Protein AF-A0A4R0FRE0-F1 (afdb_monomer)

pLDDT: mean 89.04, std 6.25, range [54.03, 97.19]

Mean predicted aligned error: 8.06 Å

Foldseek 3Di:
DLQVVQVVDKDKDKDLDPPDDQQDWAQDDDDDDPQQNQTWGWHDWDWDDDPPDGIIIITMTGRDDPVGDHDDDDDPDDDDDDDFDWAWWDLDDPDPDFDADPQRWGDTATPPDPDDDHTRVNDDTHDDDDPDDDPVD

Nearest PDB structures (foldseek):
  2p5z-assembly1_X  TM=8.375E-01  e=3.274E-06  Escherichia coli O6
  8xau-assembly1_F  TM=4.795E-01  e=3.944E-01  Escherichia coli
  8qhs-assembly1_A  TM=5.784E-01  e=7.560E+00  Listeria monocytogenes 10403S

Radius of gyration: 27.77 Å; Cα contacts (8 Å, |Δi|>4): 202; chains: 1; bounding box: 73×32×70 Å

InterPro domains:
  IPR037026 Vgr protein, OB-fold domain superfamily [G3DSA:2.40.50.230] (83-137)

Structure (mmCIF, N/CA/C/O backbone):
data_AF-A0A4R0FRE0-F1
#
_entry.id   AF-A0A4R0FRE0-F1
#
loop_
_atom_site.group_PDB
_atom_site.id
_atom_site.type_symbol
_atom_site.label_atom_id
_atom_site.label_alt_id
_atom_site.label_comp_id
_atom_site.label_asym_id
_atom_site.label_entity_id
_atom_site.label_seq_id
_atom_site.pdbx_PDB_ins_code
_atom_site.Cartn_x
_atom_site.Cartn_y
_atom_site.Cartn_z
_atom_site.occupancy
_atom_site.B_iso_or_equiv
_atom_site.auth_seq_id
_atom_site.auth_comp_id
_atom_site.auth_asym_id
_atom_site.auth_atom_id
_atom_site.pdbx_PDB_model_num
ATOM 1 N N . HIS A 1 1 ? 5.334 -12.532 8.636 1.00 72.12 1 HIS A N 1
ATOM 2 C CA . HIS A 1 1 ? 5.317 -13.168 9.968 1.00 72.12 1 HIS A CA 1
ATOM 3 C C . HIS A 1 1 ? 4.423 -12.386 10.930 1.00 72.12 1 HIS A C 1
ATOM 5 O O . HIS A 1 1 ? 3.366 -12.898 11.257 1.00 72.12 1 HIS A O 1
ATOM 11 N N . GLU A 1 2 ? 4.744 -11.128 11.270 1.00 79.69 2 GLU A N 1
ATOM 12 C CA . GLU A 1 2 ? 3.927 -10.302 12.189 1.00 79.69 2 GLU A CA 1
ATOM 13 C C . GLU A 1 2 ? 2.453 -10.144 11.775 1.00 79.69 2 GLU A C 1
ATOM 15 O O . GLU A 1 2 ? 1.576 -10.232 12.621 1.00 79.69 2 GLU A O 1
ATOM 20 N N . ARG A 1 3 ? 2.145 -10.003 10.477 1.00 82.81 3 ARG A N 1
ATOM 21 C CA . ARG A 1 3 ? 0.748 -9.935 10.005 1.00 82.81 3 ARG A CA 1
ATOM 22 C C . ARG A 1 3 ? -0.095 -11.152 10.395 1.00 82.81 3 ARG A C 1
ATOM 24 O O . ARG A 1 3 ? -1.272 -10.993 10.703 1.00 82.81 3 ARG A O 1
ATOM 31 N N . GLU A 1 4 ? 0.472 -12.357 10.377 1.00 82.94 4 GLU A N 1
ATOM 32 C CA . GLU A 1 4 ? -0.289 -13.553 10.760 1.00 82.94 4 GLU A CA 1
ATOM 33 C C . GLU A 1 4 ? -0.622 -13.545 12.259 1.00 82.94 4 GLU A C 1
ATOM 35 O O . GLU A 1 4 ? -1.645 -14.098 12.659 1.00 82.94 4 GLU A O 1
ATOM 40 N N . LEU A 1 5 ? 0.166 -12.832 13.076 1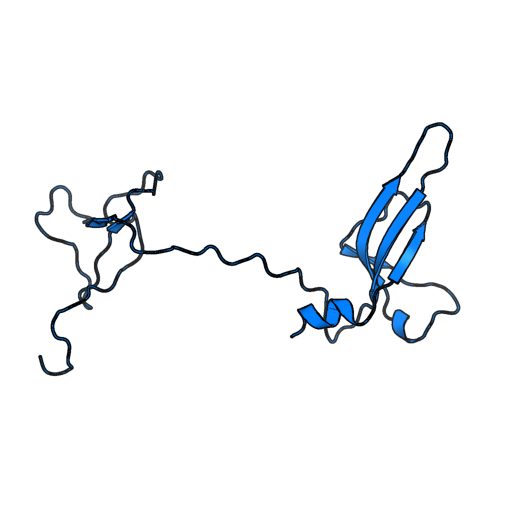.00 82.50 5 LEU A N 1
ATOM 41 C CA . LEU A 1 5 ? -0.105 -12.653 14.503 1.00 82.50 5 LEU A CA 1
ATOM 42 C C . LEU A 1 5 ? -1.330 -11.771 14.766 1.00 82.50 5 LEU A C 1
ATOM 44 O O . LEU A 1 5 ? -1.954 -11.937 15.811 1.00 82.50 5 LEU A O 1
ATOM 48 N N . ASN A 1 6 ? -1.765 -10.927 13.821 1.00 82.62 6 ASN A N 1
ATOM 49 C CA . ASN A 1 6 ? -3.031 -10.195 13.964 1.00 82.62 6 ASN A CA 1
ATOM 50 C C . ASN A 1 6 ? -4.237 -11.131 14.144 1.00 82.62 6 ASN A C 1
ATOM 52 O O . ASN A 1 6 ? -5.246 -10.728 14.712 1.00 82.62 6 ASN A O 1
ATOM 56 N N . LYS A 1 7 ? -4.162 -12.364 13.623 1.00 78.94 7 LYS A N 1
ATOM 57 C CA . LYS A 1 7 ? -5.244 -13.356 13.723 1.00 78.94 7 LYS A CA 1
ATOM 58 C C . LYS A 1 7 ? -5.188 -14.168 15.019 1.00 78.94 7 LYS A C 1
ATOM 60 O O . LYS A 1 7 ? -6.088 -14.964 15.258 1.00 78.94 7 LYS A O 1
ATOM 65 N N . SER A 1 8 ? -4.138 -14.005 15.828 1.00 80.19 8 SER A N 1
ATOM 66 C CA . SER A 1 8 ? -3.919 -14.819 17.031 1.00 80.19 8 SER A CA 1
ATOM 67 C C . SER A 1 8 ? -4.957 -14.555 18.122 1.00 80.19 8 SER A C 1
ATOM 69 O O . SER A 1 8 ? -5.405 -15.488 18.783 1.00 80.19 8 SER A O 1
ATOM 71 N N . ALA A 1 9 ? -5.374 -13.299 18.279 1.00 83.19 9 ALA A N 1
ATOM 72 C CA . ALA A 1 9 ? -6.390 -12.890 19.231 1.00 83.19 9 ALA A CA 1
ATOM 73 C C . ALA A 1 9 ? -7.198 -11.727 18.656 1.00 83.19 9 ALA A C 1
ATOM 75 O O . ALA A 1 9 ? -6.646 -10.708 18.241 1.00 83.19 9 ALA A O 1
ATOM 76 N N . CYS A 1 10 ? -8.518 -11.882 18.654 1.00 86.62 10 CYS A N 1
ATOM 77 C CA . CYS A 1 10 ? -9.451 -10.872 18.186 1.00 86.62 10 CYS A CA 1
ATOM 78 C C . CYS A 1 10 ? -10.514 -10.637 19.255 1.00 86.62 10 CYS A C 1
ATOM 80 O O . CYS A 1 10 ? -10.998 -11.580 19.881 1.00 86.62 10 CYS A O 1
ATOM 82 N N . ILE A 1 11 ? -10.851 -9.372 19.474 1.00 89.50 11 ILE A N 1
ATOM 83 C CA . ILE A 1 11 ? -11.789 -8.943 20.504 1.00 89.50 11 ILE A CA 1
ATOM 84 C C . ILE A 1 11 ? -12.922 -8.217 19.807 1.00 89.50 11 ILE A C 1
ATOM 86 O O . ILE A 1 11 ? -12.683 -7.336 18.981 1.00 89.50 11 ILE A O 1
ATOM 90 N N . HIS A 1 12 ? -14.148 -8.577 20.167 1.00 93.19 12 HIS A N 1
ATOM 91 C CA . HIS A 1 12 ? -15.357 -7.926 19.691 1.00 93.19 12 HIS A CA 1
ATOM 92 C C . HIS A 1 12 ? -16.133 -7.377 20.885 1.00 93.19 12 HIS A C 1
ATOM 94 O O . HIS A 1 12 ? -16.423 -8.105 21.833 1.00 93.19 12 HIS A O 1
ATOM 100 N N . LEU A 1 13 ? -16.422 -6.078 20.860 1.00 91.25 13 LEU A N 1
ATOM 101 C CA . LEU A 1 13 ? -17.075 -5.346 21.942 1.00 91.25 13 LEU A CA 1
ATOM 102 C C . LEU A 1 13 ? -18.261 -4.556 21.390 1.00 91.25 13 LEU A C 1
ATOM 104 O O . LEU A 1 13 ? -18.238 -4.070 20.256 1.00 91.25 13 LEU A O 1
ATOM 108 N N . PHE A 1 14 ? -19.272 -4.361 22.232 1.00 94.25 14 PHE A N 1
ATOM 109 C CA . PHE A 1 14 ? -20.374 -3.445 21.962 1.00 94.25 14 PHE A CA 1
ATOM 110 C C . PHE A 1 14 ? -20.279 -2.228 22.876 1.00 94.25 14 PHE A C 1
ATOM 112 O O . PHE A 1 14 ? -20.006 -2.352 24.067 1.00 94.25 14 PHE A O 1
ATOM 119 N N . SER A 1 15 ? -20.527 -1.050 22.317 1.00 93.31 15 SER A N 1
ATOM 120 C CA . SER A 1 15 ? -20.502 0.224 23.029 1.00 93.31 15 SER A CA 1
ATOM 121 C C . SER A 1 15 ? -21.604 1.153 22.516 1.00 93.31 15 SER A C 1
ATOM 123 O O . SER A 1 15 ? -22.274 0.879 21.520 1.00 93.31 15 SER A O 1
ATOM 125 N N . ASN A 1 16 ? -21.809 2.260 23.216 1.00 94.19 16 ASN A N 1
ATOM 126 C CA . ASN A 1 16 ? -22.628 3.400 22.807 1.00 94.19 16 ASN A CA 1
ATOM 127 C C . ASN A 1 16 ? -21.799 4.697 22.713 1.00 94.19 16 ASN A C 1
ATOM 129 O O . ASN A 1 16 ? -22.365 5.771 22.519 1.00 94.19 16 ASN A O 1
ATOM 133 N N . ALA A 1 17 ? -20.473 4.613 22.865 1.00 93.88 17 ALA A N 1
ATOM 134 C CA . ALA A 1 17 ? -19.572 5.756 22.818 1.00 93.88 17 ALA A CA 1
ATOM 135 C C . ALA A 1 17 ? -19.328 6.221 21.373 1.00 93.88 17 ALA A C 1
ATOM 137 O O . ALA A 1 17 ? -18.816 5.474 20.542 1.00 93.88 17 ALA A O 1
ATOM 138 N N . SER A 1 18 ? -19.662 7.478 21.079 1.00 94.44 18 SER A N 1
ATOM 139 C CA . SER A 1 18 ? -19.555 8.068 19.736 1.00 94.44 18 SER A CA 1
ATOM 140 C C . SER A 1 18 ? -18.135 8.466 19.321 1.00 94.44 18 SER A C 1
ATOM 142 O O . SER A 1 18 ? -17.889 8.673 18.139 1.00 94.44 18 SER A O 1
ATOM 144 N N . HIS A 1 19 ? -17.208 8.589 20.272 1.00 94.75 19 HIS A N 1
ATOM 145 C CA . HIS A 1 19 ? -15.845 9.083 20.041 1.00 94.75 19 HIS A CA 1
ATOM 146 C C . HIS A 1 19 ? -14.828 7.974 19.722 1.00 94.75 19 HIS A C 1
ATOM 148 O O . HIS A 1 19 ? -13.636 8.255 19.587 1.00 94.75 19 HIS A O 1
ATOM 154 N N . LEU A 1 20 ? -15.283 6.720 19.641 1.00 95.25 20 LEU A N 1
ATOM 155 C CA . LEU A 1 20 ? -14.417 5.586 19.342 1.00 95.25 20 LEU A CA 1
ATOM 156 C C . LEU A 1 20 ? -13.960 5.624 17.883 1.00 95.25 20 LEU A C 1
ATOM 158 O O . LEU A 1 20 ? -14.763 5.812 16.975 1.00 95.25 20 LEU A O 1
ATOM 162 N N . ALA A 1 21 ? -12.678 5.403 17.638 1.00 95.94 21 ALA A N 1
ATOM 163 C CA . ALA A 1 21 ? -12.110 5.423 16.299 1.00 95.94 21 ALA A CA 1
ATOM 164 C C . ALA A 1 21 ? -11.089 4.292 16.121 1.00 95.94 21 ALA A C 1
ATOM 166 O O . ALA A 1 21 ? -10.369 3.959 17.068 1.00 95.94 21 ALA A O 1
ATOM 167 N N . PRO A 1 22 ? -10.984 3.704 14.915 1.00 94.62 22 PRO A N 1
ATOM 168 C CA . PRO A 1 22 ? -9.871 2.821 14.589 1.00 94.62 22 PRO A CA 1
ATOM 169 C C . PRO A 1 22 ? -8.526 3.515 14.851 1.00 94.62 22 PRO A C 1
ATOM 171 O O . PRO A 1 22 ? -8.376 4.708 14.589 1.00 94.62 22 PRO A O 1
ATOM 174 N N . GLY A 1 23 ? -7.554 2.771 15.371 1.00 92.38 23 GLY A N 1
ATOM 175 C CA . GLY A 1 23 ? -6.238 3.273 15.773 1.00 92.38 23 GLY A CA 1
ATOM 176 C C . GLY A 1 23 ? -6.149 3.755 17.223 1.00 92.38 23 GLY A C 1
ATOM 177 O O . GLY A 1 23 ? -5.042 3.974 17.706 1.00 92.38 23 GLY A O 1
ATOM 178 N N . GLN A 1 24 ? -7.268 3.889 17.941 1.00 94.06 24 GLN A N 1
ATOM 179 C CA . GLN A 1 24 ? -7.240 4.175 19.378 1.00 94.06 24 GLN A CA 1
ATOM 180 C C . GLN A 1 24 ? -6.824 2.945 20.194 1.00 94.06 24 GLN A C 1
ATOM 182 O O . GLN A 1 24 ? -7.108 1.805 19.818 1.00 94.06 24 GLN A O 1
ATOM 187 N N . LEU A 1 25 ? -6.194 3.203 21.341 1.00 92.81 25 LEU A N 1
ATOM 188 C CA . LEU A 1 25 ? -5.928 2.215 22.380 1.00 92.81 25 LEU A CA 1
ATOM 189 C C . LEU A 1 25 ? -7.015 2.323 23.453 1.00 92.81 25 LEU A C 1
ATOM 191 O O . LEU A 1 25 ? -7.213 3.389 24.033 1.00 92.81 25 LEU A O 1
ATOM 195 N N . LEU A 1 26 ? -7.719 1.225 23.710 1.00 91.12 26 LEU A N 1
ATOM 196 C CA . LEU A 1 26 ? -8.615 1.108 24.851 1.00 91.12 26 LEU A CA 1
ATOM 197 C C . LEU A 1 26 ? -7.866 0.523 26.039 1.00 91.12 26 LEU A C 1
ATOM 199 O O . LEU A 1 26 ? -7.364 -0.600 25.974 1.00 91.12 26 LEU A O 1
ATOM 203 N N . GLU A 1 27 ? -7.860 1.271 27.133 1.00 90.25 27 GLU A N 1
ATOM 204 C CA . GLU A 1 27 ? -7.353 0.827 28.425 1.00 90.25 27 GLU A CA 1
ATOM 205 C C . GLU A 1 27 ? -8.499 0.181 29.212 1.00 90.25 27 GLU A C 1
ATOM 207 O O . GLU A 1 27 ? -9.474 0.859 29.559 1.00 90.25 27 GLU A O 1
ATOM 212 N N . PRO A 1 28 ? -8.450 -1.133 29.468 1.00 85.00 28 PRO A N 1
ATOM 213 C CA . PRO A 1 28 ? -9.531 -1.800 30.163 1.00 85.00 28 PRO A CA 1
ATOM 214 C C . PRO A 1 28 ? -9.463 -1.476 31.660 1.00 85.00 28 PRO A C 1
ATOM 216 O O . PRO A 1 28 ? -8.402 -1.498 32.278 1.00 85.00 28 PRO A O 1
ATOM 219 N N . GLN A 1 29 ? -10.619 -1.168 32.242 1.00 84.94 29 GLN A N 1
ATOM 220 C CA . GLN A 1 29 ? -10.768 -0.829 33.657 1.00 84.94 29 GLN A CA 1
ATOM 221 C C . GLN A 1 29 ? -11.409 -2.003 34.412 1.00 84.94 29 GLN A C 1
ATOM 223 O O . GLN A 1 29 ? -12.317 -2.649 33.888 1.00 84.94 29 GLN A O 1
ATOM 228 N N . GLY A 1 30 ? -10.984 -2.248 35.656 1.00 82.44 30 GLY A N 1
ATOM 229 C CA . GLY A 1 30 ? -11.555 -3.281 36.532 1.00 82.44 30 GLY A CA 1
ATOM 230 C C . GLY A 1 30 ? -10.825 -4.627 36.486 1.00 82.44 30 GLY A C 1
ATOM 231 O O . GLY A 1 30 ? -9.610 -4.673 36.304 1.00 82.44 30 GLY A O 1
ATOM 232 N N . ASP A 1 31 ? -11.562 -5.722 36.700 1.00 79.56 31 ASP A N 1
ATOM 233 C CA . ASP A 1 31 ? -11.011 -7.080 36.631 1.00 79.56 31 ASP A CA 1
ATOM 234 C C . ASP A 1 31 ? -11.006 -7.564 35.177 1.00 79.56 31 ASP A C 1
ATOM 236 O O . ASP A 1 31 ? -12.048 -7.846 34.580 1.00 79.56 31 ASP A O 1
ATOM 240 N N . VAL A 1 32 ? -9.817 -7.577 34.578 1.00 79.88 32 VAL A N 1
ATOM 241 C CA . VAL A 1 32 ? -9.610 -7.822 33.151 1.00 79.88 32 VAL A CA 1
ATOM 242 C C . VAL A 1 32 ? -8.768 -9.079 32.981 1.00 79.88 32 VAL A C 1
ATOM 244 O O . VAL A 1 32 ? -7.795 -9.310 33.703 1.00 79.88 32 VAL A O 1
ATOM 247 N N . ILE A 1 33 ? -9.099 -9.877 31.965 1.00 82.69 33 ILE A N 1
ATOM 248 C CA . ILE A 1 33 ? -8.294 -11.028 31.551 1.00 82.69 33 ILE A CA 1
ATOM 249 C C . ILE A 1 33 ? -6.840 -10.581 31.353 1.00 82.69 33 ILE A C 1
ATOM 251 O O . ILE A 1 33 ? -6.568 -9.570 30.708 1.00 82.69 33 ILE A O 1
ATOM 255 N N . THR A 1 34 ? -5.891 -11.364 31.876 1.00 81.12 34 THR A N 1
ATOM 256 C CA . THR A 1 34 ? -4.465 -10.988 31.913 1.00 81.12 34 THR A CA 1
ATOM 257 C C 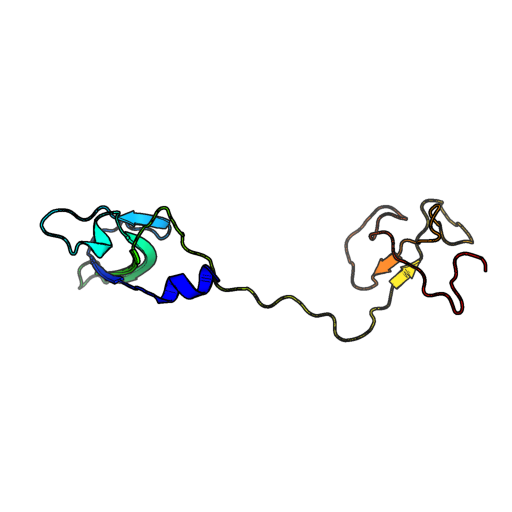. THR A 1 34 ? -3.902 -10.643 30.530 1.00 81.12 34 THR A C 1
ATOM 259 O O . THR A 1 34 ? -3.079 -9.742 30.420 1.00 81.12 34 THR A O 1
ATOM 262 N N . ALA A 1 35 ? -4.403 -11.293 29.475 1.00 78.81 35 ALA A N 1
ATOM 263 C CA . ALA A 1 35 ? -4.009 -11.047 28.088 1.00 78.81 35 ALA A CA 1
ATOM 264 C C . ALA A 1 35 ? -4.360 -9.644 27.553 1.00 78.81 35 ALA A C 1
ATOM 266 O O . ALA A 1 35 ? -3.817 -9.249 26.531 1.00 78.81 35 ALA A O 1
ATOM 267 N N . LEU A 1 36 ? -5.263 -8.903 28.205 1.00 83.69 36 LEU A N 1
ATOM 268 C CA . LEU A 1 36 ? -5.713 -7.575 27.764 1.00 83.69 36 LEU A CA 1
ATOM 269 C C . LEU A 1 36 ? -5.192 -6.444 28.652 1.00 83.69 36 LEU A C 1
ATOM 271 O O . LEU A 1 36 ? -5.548 -5.294 28.426 1.00 83.69 36 LEU A O 1
ATOM 275 N N . LYS A 1 37 ? -4.366 -6.746 29.661 1.00 83.62 37 LYS A N 1
ATOM 276 C CA . LYS A 1 37 ? -3.885 -5.752 30.637 1.00 83.62 37 LYS A CA 1
ATOM 277 C C . LYS A 1 37 ? -3.142 -4.583 29.999 1.00 83.62 37 LYS A C 1
ATOM 279 O O . LYS A 1 37 ? -3.238 -3.471 30.495 1.00 83.62 37 LYS A O 1
ATOM 284 N N . GLU A 1 38 ? -2.425 -4.844 28.912 1.00 86.50 38 GLU A N 1
ATOM 285 C CA . GLU A 1 38 ? -1.682 -3.824 28.165 1.00 86.50 38 GLU A CA 1
ATOM 286 C C . GLU A 1 38 ? -2.592 -2.961 27.268 1.00 86.50 38 GLU A C 1
ATOM 288 O O . GLU A 1 38 ? -2.154 -1.950 26.731 1.00 86.50 38 GLU A O 1
ATOM 293 N N . GLY A 1 39 ? -3.869 -3.323 27.125 1.00 89.94 39 GLY A N 1
ATOM 294 C CA . GLY A 1 39 ? -4.855 -2.588 26.344 1.00 89.94 39 GLY A CA 1
ATOM 295 C C . GLY A 1 39 ? -5.307 -3.313 25.081 1.00 89.94 39 GLY A C 1
ATOM 296 O O . GLY A 1 39 ? -4.880 -4.427 24.766 1.00 89.94 39 GLY A O 1
ATOM 297 N N . VAL A 1 40 ? -6.218 -2.674 24.349 1.00 91.75 40 VAL A N 1
ATOM 298 C CA . VAL A 1 40 ? -6.789 -3.185 23.098 1.00 91.75 40 VAL A CA 1
ATOM 299 C C . VAL A 1 40 ? -6.690 -2.121 22.016 1.00 91.75 40 VAL A C 1
ATOM 301 O O . VAL A 1 40 ? -7.289 -1.056 22.137 1.00 91.75 40 VAL A O 1
ATOM 304 N N . VAL A 1 41 ? -5.976 -2.416 20.932 1.00 92.69 41 VAL A N 1
ATOM 305 C CA . VAL A 1 41 ? -5.938 -1.538 19.756 1.00 92.69 41 VAL A CA 1
ATOM 306 C C . VAL A 1 41 ? -7.181 -1.775 18.913 1.00 92.69 41 VAL A C 1
ATOM 308 O O . VAL A 1 41 ? -7.470 -2.911 18.526 1.00 92.69 41 VAL A O 1
ATOM 311 N N . LEU A 1 42 ? -7.901 -0.702 18.594 1.00 93.88 42 LEU A N 1
ATOM 312 C CA . LEU A 1 42 ? -9.098 -0.758 17.762 1.00 93.88 42 LEU A CA 1
ATOM 313 C C . LEU A 1 42 ? -8.729 -0.841 16.282 1.00 93.88 42 LEU A C 1
ATOM 315 O O . LEU A 1 42 ? -8.074 0.049 15.748 1.00 93.88 42 LEU A O 1
ATOM 319 N N . THR A 1 43 ? -9.181 -1.888 15.598 1.00 93.12 43 THR A N 1
ATOM 320 C CA . THR A 1 43 ? -8.898 -2.111 14.170 1.00 93.12 43 THR A CA 1
ATOM 321 C C . THR A 1 43 ? -10.096 -1.787 13.283 1.00 93.12 43 THR A C 1
ATOM 323 O O . THR A 1 43 ? -9.916 -1.340 12.152 1.00 93.12 43 THR A O 1
ATOM 326 N N . LEU A 1 44 ? -11.320 -1.954 13.791 1.00 94.88 44 LEU A N 1
ATOM 327 C CA . LEU A 1 44 ? -12.553 -1.607 13.086 1.00 94.88 44 LEU A CA 1
ATOM 328 C C . LEU A 1 44 ? -13.609 -1.123 14.082 1.00 94.88 44 LEU A C 1
ATOM 330 O O . LEU A 1 44 ? -13.877 -1.773 15.088 1.00 94.88 44 LEU A O 1
ATOM 334 N N . VAL A 1 45 ? -14.260 -0.007 13.767 1.00 96.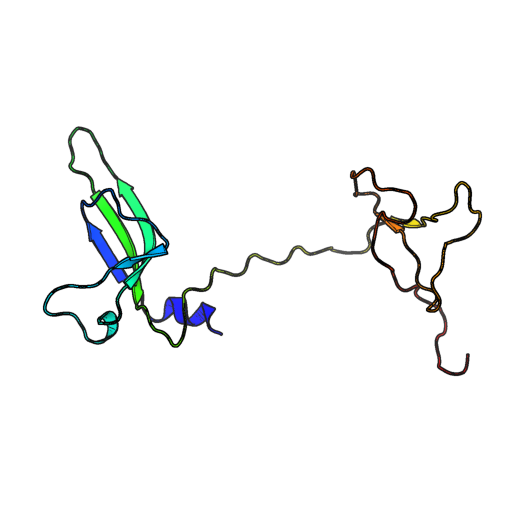81 45 VAL A N 1
ATOM 335 C CA . VAL A 1 45 ? -15.386 0.529 14.538 1.00 96.81 45 VAL A CA 1
ATOM 336 C C . VAL A 1 45 ? -16.551 0.749 13.582 1.00 96.81 45 VAL A C 1
ATOM 338 O O . VAL A 1 45 ? -16.409 1.419 12.565 1.00 96.81 45 VAL A O 1
ATOM 341 N N . THR A 1 46 ? -17.700 0.153 13.886 1.00 97.19 46 THR A N 1
ATOM 342 C CA . THR A 1 46 ? -18.930 0.275 13.097 1.00 97.19 46 THR A CA 1
ATOM 343 C C . THR A 1 46 ? -20.006 0.947 13.932 1.00 97.19 46 THR A C 1
ATOM 345 O O . THR A 1 46 ? -20.320 0.484 15.028 1.00 97.19 46 THR A O 1
ATOM 348 N N . PHE A 1 47 ? -20.603 2.006 13.394 1.00 96.69 47 PHE A N 1
ATOM 349 C CA . PHE A 1 47 ? -21.678 2.754 14.036 1.00 96.69 47 PHE A CA 1
ATOM 350 C C . PHE A 1 47 ? -23.015 2.434 13.378 1.00 96.69 47 PHE A C 1
ATOM 352 O O . PHE A 1 47 ? -23.138 2.447 12.154 1.00 96.69 47 PHE A O 1
ATOM 359 N N . ARG A 1 48 ? -24.036 2.187 14.193 1.00 96.00 48 ARG A N 1
ATOM 360 C CA . ARG A 1 48 ? -25.420 2.023 13.760 1.00 96.00 48 ARG A CA 1
ATOM 361 C C . ARG A 1 48 ? -26.322 2.842 14.671 1.00 96.00 48 ARG A C 1
ATOM 363 O O . ARG A 1 48 ? -26.343 2.630 15.878 1.00 96.00 48 ARG A O 1
ATOM 370 N N . GLY A 1 49 ? -27.080 3.763 14.093 1.00 93.88 49 GLY A N 1
ATOM 371 C CA . GLY A 1 49 ? -28.052 4.576 14.818 1.00 93.88 49 GLY A CA 1
ATOM 372 C C . GLY A 1 49 ? -29.298 4.802 13.975 1.00 93.88 49 GLY A C 1
ATOM 373 O O . GLY A 1 49 ? -29.211 4.886 12.750 1.00 93.88 49 GLY A O 1
ATOM 374 N N . ALA A 1 50 ? -30.447 4.887 14.635 1.00 94.38 50 ALA A N 1
ATOM 375 C CA . ALA A 1 50 ? -31.736 5.220 14.043 1.00 94.38 50 ALA A CA 1
ATOM 376 C C . ALA A 1 50 ? -32.491 6.172 14.989 1.00 94.38 50 ALA A C 1
ATOM 378 O O . ALA A 1 50 ? -32.090 6.340 16.136 1.00 94.38 50 ALA A O 1
ATOM 379 N N . ARG A 1 51 ? -33.558 6.842 14.530 1.00 94.69 51 ARG A N 1
ATOM 380 C CA . ARG A 1 51 ? -34.308 7.785 15.397 1.00 94.69 51 ARG A CA 1
ATOM 381 C C . ARG A 1 51 ? -35.074 7.078 16.518 1.00 94.69 51 ARG A C 1
ATOM 383 O O . ARG A 1 51 ? -35.370 7.693 17.534 1.00 94.69 51 ARG A O 1
ATOM 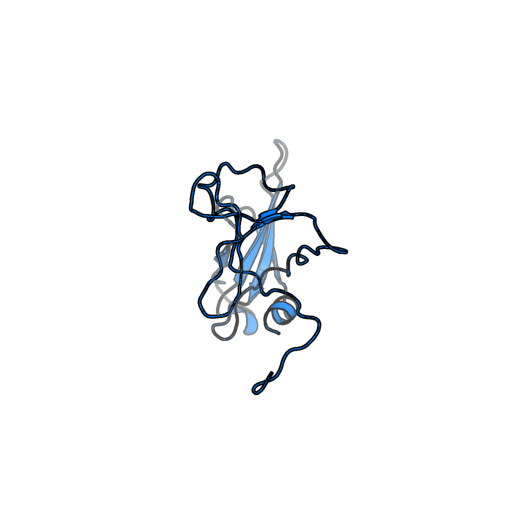390 N N . ASP A 1 52 ? -35.400 5.813 16.306 1.00 96.06 52 ASP A N 1
ATOM 391 C CA . ASP A 1 52 ? -36.111 4.919 17.217 1.00 96.06 52 ASP A CA 1
ATOM 392 C C . ASP A 1 52 ? -35.165 4.027 18.039 1.00 96.06 52 ASP A C 1
ATOM 394 O O . ASP A 1 52 ? -35.626 3.235 18.859 1.00 96.06 52 ASP A O 1
ATOM 398 N N . SER A 1 53 ? -33.843 4.151 17.861 1.00 92.19 53 SER A N 1
ATOM 399 C CA . SER A 1 53 ? -32.851 3.348 18.576 1.00 92.19 53 SER A CA 1
ATOM 400 C C . SER A 1 53 ? -31.739 4.204 19.173 1.00 92.19 53 SER A C 1
ATOM 402 O O . SER A 1 53 ? -31.353 5.244 18.646 1.00 92.19 53 SER A O 1
ATOM 404 N N . ARG A 1 54 ? -31.129 3.722 20.258 1.00 93.25 54 ARG A N 1
ATOM 405 C CA . ARG A 1 54 ? -29.864 4.298 20.735 1.00 93.25 54 ARG A CA 1
ATOM 406 C C . ARG A 1 54 ? -28.737 4.047 19.728 1.00 93.25 54 ARG A C 1
ATOM 408 O O . ARG A 1 54 ? -28.857 3.192 18.848 1.00 93.25 54 ARG A O 1
ATOM 415 N N . LEU A 1 55 ? -27.628 4.765 19.886 1.00 95.56 55 LEU A N 1
ATOM 416 C CA . LEU A 1 55 ? -26.409 4.480 19.138 1.00 95.56 55 LEU A CA 1
ATOM 417 C C . LEU A 1 55 ? -25.863 3.105 19.546 1.00 95.56 55 LEU A C 1
ATOM 419 O O . LEU A 1 55 ? -25.596 2.855 20.722 1.00 95.56 55 LEU A O 1
ATOM 423 N N . HIS A 1 56 ? -25.686 2.235 18.561 1.00 96.31 56 HIS A N 1
ATOM 424 C CA . HIS A 1 56 ? -25.011 0.954 18.681 1.00 96.31 56 HIS A CA 1
ATOM 425 C C . HIS A 1 56 ? -23.650 1.051 18.000 1.00 96.31 56 HIS A C 1
ATOM 427 O O . HIS A 1 56 ? -23.560 1.335 16.807 1.00 96.31 56 HIS A O 1
ATOM 433 N N . VAL A 1 57 ? -22.591 0.796 18.754 1.00 96.75 57 VAL A N 1
ATOM 434 C CA . VAL A 1 57 ? -21.216 0.785 18.262 1.00 96.75 57 VAL A CA 1
ATOM 435 C C . VAL A 1 57 ? -20.674 -0.626 18.413 1.00 96.75 57 VAL A C 1
ATOM 437 O O . VAL A 1 57 ? -20.700 -1.193 19.501 1.00 96.75 57 VAL A O 1
ATOM 440 N N . SER A 1 58 ? -20.217 -1.207 17.311 1.00 96.75 58 SER A N 1
ATOM 441 C CA . SER A 1 58 ? -19.542 -2.501 17.273 1.00 96.75 58 SER A CA 1
ATOM 442 C C . SER A 1 58 ? -18.062 -2.255 17.044 1.00 96.75 58 SER A C 1
ATOM 444 O O . SER A 1 58 ? -17.683 -1.648 16.043 1.00 96.75 58 SER A O 1
ATOM 446 N N . VAL A 1 59 ? -17.232 -2.738 17.954 1.00 95.75 59 VAL A N 1
ATOM 447 C CA . VAL A 1 59 ? -15.797 -2.474 17.976 1.00 95.75 59 VAL A CA 1
ATOM 448 C C . VAL A 1 59 ? -15.052 -3.788 17.860 1.00 95.75 59 VAL A C 1
ATOM 450 O O . VAL A 1 59 ? -15.299 -4.712 18.629 1.00 95.75 59 VAL A O 1
ATOM 453 N N . TRP A 1 60 ? -14.123 -3.851 16.920 1.00 94.81 60 TRP A N 1
ATOM 454 C CA . TRP A 1 60 ? -13.171 -4.936 16.779 1.00 94.81 60 TRP A CA 1
ATOM 455 C C . TRP A 1 60 ? -11.775 -4.432 17.102 1.00 94.81 60 TRP A C 1
ATOM 457 O O . TRP A 1 60 ? -11.405 -3.307 16.750 1.00 94.81 60 TRP A O 1
ATOM 467 N N . GLY A 1 61 ? -10.995 -5.281 17.752 1.00 92.31 61 GLY A N 1
ATOM 468 C CA . GLY A 1 61 ? -9.626 -4.963 18.106 1.00 92.31 61 GLY A CA 1
ATOM 469 C C . GLY A 1 61 ? -8.770 -6.194 18.333 1.00 92.31 61 GLY A C 1
ATOM 470 O O . GLY A 1 61 ? -9.229 -7.336 18.233 1.00 92.31 61 GLY A O 1
ATOM 471 N N . MET A 1 62 ? -7.511 -5.931 18.646 1.00 91.44 62 MET A N 1
ATOM 472 C CA . MET A 1 62 ? -6.525 -6.928 19.049 1.00 91.44 62 MET A CA 1
ATOM 473 C C . MET A 1 62 ? -5.842 -6.474 20.344 1.00 91.44 62 MET A C 1
ATOM 475 O O . MET A 1 62 ? -5.751 -5.264 20.576 1.00 91.44 62 MET A O 1
ATOM 479 N N . PRO A 1 63 ? -5.365 -7.405 21.186 1.00 90.38 63 PRO A N 1
ATOM 480 C CA . PRO A 1 63 ? -4.551 -7.050 22.341 1.00 90.38 63 PRO A CA 1
ATOM 481 C C . PRO A 1 63 ? -3.349 -6.203 21.916 1.00 90.38 63 PRO A C 1
ATOM 483 O O . PRO A 1 63 ? -2.695 -6.496 20.912 1.00 90.38 63 PRO A O 1
ATOM 486 N N . TYR A 1 64 ? -3.078 -5.145 22.670 1.00 88.38 64 TYR A N 1
ATOM 487 C CA . TYR A 1 64 ? -1.850 -4.379 22.527 1.00 88.38 64 TYR A CA 1
ATOM 488 C C . TYR A 1 64 ? -0.689 -5.153 23.159 1.00 88.38 64 TYR A C 1
ATOM 490 O O . TYR A 1 64 ? -0.854 -5.796 24.195 1.00 88.38 64 TYR A O 1
ATOM 498 N N . THR A 1 65 ? 0.478 -5.138 22.517 1.00 84.88 65 THR A N 1
ATOM 499 C CA . THR A 1 65 ? 1.712 -5.720 23.056 1.00 84.88 65 THR A CA 1
ATOM 500 C C . THR A 1 65 ? 2.911 -4.989 22.461 1.00 84.88 65 THR A C 1
ATOM 502 O O . THR A 1 65 ? 2.959 -4.772 21.254 1.00 84.88 65 THR A O 1
ATOM 505 N N . GLU A 1 66 ? 3.933 -4.669 23.255 1.00 83.62 66 GLU A N 1
ATOM 506 C CA . GLU A 1 66 ? 5.144 -3.994 22.735 1.00 83.62 66 GLU A CA 1
ATOM 507 C C . GLU A 1 66 ? 5.966 -4.856 21.759 1.00 83.62 66 GLU A C 1
ATOM 509 O O . GLU A 1 66 ? 6.769 -4.355 20.975 1.00 83.62 66 GLU A O 1
ATOM 514 N N . ARG A 1 67 ? 5.773 -6.177 21.800 1.00 83.12 67 ARG A N 1
ATOM 515 C CA . ARG A 1 67 ? 6.509 -7.146 20.974 1.00 83.12 67 ARG A CA 1
ATOM 516 C C . ARG A 1 67 ? 6.085 -7.133 19.509 1.00 83.12 67 ARG A C 1
ATOM 518 O O . ARG A 1 67 ? 6.894 -7.487 18.658 1.00 83.12 67 ARG A O 1
ATOM 525 N N . TYR A 1 68 ? 4.825 -6.815 19.220 1.00 79.19 68 TYR A N 1
ATOM 526 C CA . TYR A 1 68 ? 4.304 -6.749 17.857 1.00 79.19 68 TYR A CA 1
ATOM 527 C C . TYR A 1 68 ? 3.018 -5.920 17.815 1.00 79.19 68 TYR A C 1
ATOM 529 O O . TYR A 1 68 ? 2.175 -6.005 18.703 1.00 79.19 68 TYR A O 1
ATOM 537 N N . CYS A 1 69 ? 2.845 -5.159 16.737 1.00 79.06 69 CYS A N 1
ATOM 538 C CA . CYS A 1 69 ? 1.678 -4.304 16.526 1.00 79.06 69 CYS A CA 1
ATOM 539 C C . CYS A 1 69 ? 0.906 -4.726 15.274 1.00 79.06 69 CYS A C 1
ATOM 541 O O . CYS A 1 69 ? 1.397 -5.497 14.448 1.00 79.06 69 CYS A O 1
ATOM 543 N N . PHE A 1 70 ? -0.296 -4.168 15.116 1.00 87.75 70 PHE A N 1
ATOM 544 C CA . PHE A 1 70 ? -1.136 -4.387 13.943 1.00 87.75 70 PHE A CA 1
ATOM 545 C C . PHE A 1 70 ? -0.367 -4.158 12.632 1.00 87.75 70 PHE A C 1
ATOM 547 O O . PHE A 1 70 ? 0.216 -3.093 12.406 1.00 87.75 70 PHE A O 1
ATOM 554 N N . ARG A 1 71 ? -0.419 -5.145 11.732 1.00 90.81 71 ARG A N 1
ATOM 555 C CA . ARG A 1 71 ? 0.064 -5.017 10.346 1.00 90.81 71 ARG A CA 1
ATOM 556 C C . ARG A 1 71 ? -1.082 -5.156 9.344 1.00 90.81 71 ARG A C 1
ATOM 558 O O . ARG A 1 71 ? -1.766 -6.173 9.384 1.00 90.81 71 ARG A O 1
ATOM 565 N N . PRO A 1 72 ? -1.304 -4.208 8.424 1.00 89.06 72 PRO A N 1
ATOM 566 C CA . PRO A 1 72 ? -2.371 -4.342 7.440 1.00 89.06 72 PRO A CA 1
ATOM 567 C C . PRO A 1 72 ? -2.168 -5.571 6.542 1.00 89.06 72 PRO A C 1
ATOM 569 O O . PRO A 1 72 ? -1.071 -6.128 6.436 1.00 89.06 72 PRO A O 1
ATOM 572 N N . VAL A 1 73 ? -3.254 -6.003 5.902 1.00 89.50 73 VAL A N 1
ATOM 573 C CA . VAL A 1 73 ? -3.205 -7.071 4.897 1.00 89.50 73 VAL A CA 1
ATOM 574 C C . VAL A 1 73 ? -2.350 -6.614 3.715 1.00 89.50 73 VAL A C 1
ATOM 576 O O . VAL A 1 73 ? -2.418 -5.448 3.330 1.00 89.50 73 VAL A O 1
ATOM 579 N N . ASP A 1 74 ? -1.546 -7.525 3.152 1.00 89.88 74 ASP A N 1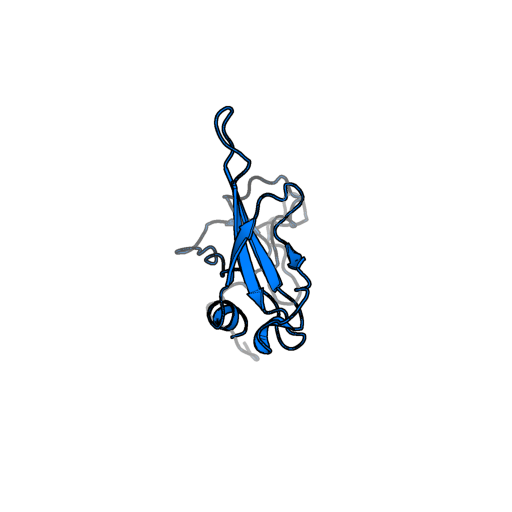
ATOM 580 C CA . ASP A 1 74 ? -0.775 -7.209 1.947 1.00 89.88 74 ASP A CA 1
ATOM 581 C C . ASP A 1 74 ? -1.726 -6.860 0.809 1.00 89.88 74 ASP A C 1
ATOM 583 O O . ASP A 1 74 ? -2.625 -7.629 0.466 1.00 89.88 74 ASP A O 1
ATOM 587 N N . ILE A 1 75 ? -1.489 -5.702 0.206 1.00 92.69 75 ILE A N 1
ATOM 588 C CA . ILE A 1 75 ? -2.111 -5.341 -1.059 1.00 92.69 75 ILE A CA 1
ATOM 589 C C . ILE A 1 75 ? -1.400 -6.167 -2.140 1.00 92.69 75 ILE A C 1
ATOM 591 O O . ILE A 1 75 ? -0.163 -6.201 -2.142 1.00 92.69 75 ILE A O 1
ATOM 595 N N . PRO A 1 76 ? -2.135 -6.849 -3.040 1.00 93.12 76 PRO A N 1
ATOM 596 C CA . PRO A 1 76 ? -1.514 -7.607 -4.115 1.00 93.12 76 PRO A CA 1
ATOM 597 C C . PRO A 1 76 ? -0.609 -6.682 -4.928 1.00 93.12 76 PRO A C 1
ATOM 599 O O . PRO A 1 76 ? -1.003 -5.579 -5.316 1.00 93.12 76 PRO A O 1
ATOM 602 N N . ARG A 1 77 ? 0.631 -7.121 -5.146 1.00 94.75 77 ARG A N 1
ATOM 603 C CA . ARG A 1 77 ? 1.605 -6.343 -5.907 1.00 94.75 77 ARG A CA 1
ATOM 604 C C . ARG A 1 77 ? 1.101 -6.209 -7.349 1.00 94.75 77 ARG A C 1
ATOM 606 O O . ARG A 1 77 ? 0.706 -7.224 -7.915 1.00 94.75 77 ARG A O 1
ATOM 613 N N . PRO A 1 78 ? 1.126 -5.010 -7.958 1.00 94.56 78 PRO A N 1
ATOM 614 C CA . PRO A 1 78 ? 0.790 -4.883 -9.368 1.00 94.56 78 PRO A CA 1
ATOM 615 C C . PRO A 1 78 ? 1.789 -5.682 -10.209 1.00 94.56 78 PRO A C 1
ATOM 617 O O . PRO A 1 78 ? 3.004 -5.585 -10.008 1.00 94.56 78 PRO A O 1
ATOM 620 N N . GLU A 1 79 ? 1.266 -6.464 -11.147 1.00 95.38 79 GLU A N 1
ATOM 621 C CA . GLU A 1 79 ? 2.049 -7.314 -12.038 1.00 95.38 79 GLU A CA 1
ATOM 622 C C . GLU A 1 79 ? 2.012 -6.759 -13.463 1.00 95.38 79 GLU A C 1
ATOM 624 O O . GLU A 1 79 ? 0.981 -6.286 -13.942 1.00 95.38 79 GLU A O 1
ATOM 629 N N . ILE A 1 80 ? 3.157 -6.819 -14.145 1.00 94.44 80 ILE A N 1
ATOM 630 C CA . ILE A 1 80 ? 3.259 -6.520 -15.573 1.00 94.44 80 ILE A CA 1
ATOM 631 C C . ILE A 1 80 ? 3.402 -7.858 -16.286 1.00 94.44 80 ILE A C 1
ATOM 633 O O . ILE A 1 80 ? 4.456 -8.492 -16.239 1.00 94.44 80 ILE A O 1
ATOM 637 N N . HIS A 1 81 ? 2.324 -8.299 -16.927 1.00 95.06 81 HIS A N 1
ATOM 638 C CA . HIS A 1 81 ? 2.356 -9.506 -17.739 1.00 95.06 81 HIS A CA 1
ATOM 639 C C . HIS A 1 81 ? 2.920 -9.173 -19.123 1.00 95.06 81 HIS A C 1
ATOM 641 O O . HIS A 1 81 ? 2.295 -8.462 -19.908 1.00 95.06 81 HIS A O 1
ATOM 647 N N . GLY A 1 82 ? 4.105 -9.707 -19.420 1.00 94.44 82 GLY A N 1
ATOM 648 C CA . GLY A 1 82 ? 4.782 -9.509 -20.700 1.00 94.44 82 GLY A CA 1
ATOM 649 C C . GLY A 1 82 ? 5.643 -8.246 -20.759 1.00 94.44 82 GLY A C 1
ATOM 650 O O . GLY A 1 82 ? 6.011 -7.664 -19.740 1.00 94.44 82 GLY A O 1
ATOM 651 N N . THR A 1 83 ? 6.003 -7.854 -21.978 1.00 93.06 83 THR A N 1
ATOM 652 C CA . THR A 1 83 ? 6.898 -6.721 -22.239 1.00 93.06 83 THR A CA 1
ATOM 653 C C . THR A 1 83 ? 6.088 -5.496 -22.640 1.00 93.06 83 THR A C 1
ATOM 655 O O . THR A 1 83 ? 5.194 -5.592 -23.479 1.00 93.06 83 THR A O 1
ATOM 658 N N . LEU A 1 84 ? 6.425 -4.336 -22.078 1.00 93.69 84 LEU A N 1
ATOM 659 C CA . LEU A 1 84 ? 5.810 -3.062 -22.443 1.00 93.69 84 LEU A CA 1
ATOM 660 C C . LEU A 1 84 ? 6.703 -2.307 -23.436 1.00 93.69 84 LEU A C 1
ATOM 662 O O . LEU A 1 84 ? 7.915 -2.234 -23.215 1.00 93.69 84 LEU A O 1
ATOM 666 N N . PRO A 1 85 ? 6.137 -1.737 -24.512 1.00 94.75 85 PRO A N 1
ATOM 667 C CA . PRO A 1 85 ? 6.893 -0.890 -25.417 1.00 94.75 85 PRO A CA 1
ATOM 668 C C . PRO A 1 85 ? 7.249 0.441 -24.743 1.00 94.75 85 PRO A C 1
ATOM 670 O O . PRO A 1 85 ? 6.515 0.979 -23.906 1.00 94.75 85 PRO A O 1
ATOM 673 N N . ALA A 1 86 ? 8.413 0.959 -25.113 1.00 93.50 86 ALA A N 1
ATOM 674 C CA . ALA A 1 86 ? 8.931 2.230 -24.644 1.00 93.50 86 ALA A CA 1
ATOM 675 C C . ALA A 1 86 ? 9.838 2.838 -25.718 1.00 93.50 86 ALA A C 1
ATOM 677 O O . ALA A 1 86 ? 10.411 2.121 -26.543 1.00 93.50 86 ALA A O 1
ATOM 678 N N . ARG A 1 87 ? 9.993 4.160 -25.694 1.00 91.44 87 ARG A N 1
ATOM 679 C CA . ARG A 1 87 ? 10.852 4.900 -26.629 1.00 91.44 87 ARG A CA 1
ATOM 680 C C . ARG A 1 87 ? 12.128 5.316 -25.930 1.00 91.44 87 ARG A C 1
ATOM 682 O O . ARG A 1 87 ? 12.070 5.801 -24.808 1.00 91.44 87 ARG A O 1
ATOM 689 N N . ILE A 1 88 ? 13.268 5.137 -26.586 1.00 91.94 88 ILE A N 1
ATOM 690 C CA . ILE A 1 88 ? 14.554 5.591 -26.052 1.00 91.94 88 ILE A CA 1
ATOM 691 C C . ILE A 1 88 ? 14.545 7.119 -25.979 1.00 91.94 88 ILE A C 1
ATOM 693 O O . ILE A 1 88 ? 14.122 7.780 -26.927 1.00 91.94 88 ILE A O 1
ATOM 697 N N . GLU A 1 89 ? 15.018 7.665 -24.862 1.00 90.19 89 GLU A N 1
ATOM 698 C CA . GLU A 1 89 ? 15.154 9.107 -24.673 1.00 90.19 89 GLU A CA 1
ATOM 699 C C . GLU A 1 89 ? 16.623 9.531 -24.574 1.00 90.19 89 GLU A C 1
ATOM 701 O O . GLU A 1 89 ? 17.468 8.801 -24.050 1.00 90.19 89 GLU A O 1
ATOM 706 N N . SER A 1 90 ? 16.899 10.756 -25.021 1.00 88.88 90 SER A N 1
ATOM 707 C CA . SER A 1 90 ? 18.145 11.478 -24.765 1.00 88.88 90 SER A CA 1
ATOM 708 C C . SER A 1 90 ? 17.839 12.805 -24.073 1.00 88.88 90 SER A C 1
ATOM 710 O O . SER A 1 90 ? 16.723 13.325 -24.148 1.00 88.88 90 SER A O 1
ATOM 712 N N . ARG A 1 91 ? 18.841 13.343 -23.373 1.00 87.56 91 ARG A N 1
ATOM 713 C CA . ARG A 1 91 ? 18.776 14.697 -22.803 1.00 87.56 91 ARG A CA 1
ATOM 714 C C . ARG A 1 91 ? 18.996 15.764 -23.870 1.00 87.56 91 ARG A C 1
ATOM 716 O O . ARG A 1 91 ? 18.539 16.892 -23.709 1.00 87.56 91 ARG A O 1
ATOM 723 N N . GLU A 1 92 ? 19.709 15.418 -24.938 1.00 87.12 92 GLU A N 1
ATOM 724 C CA . GLU A 1 92 ? 20.014 16.340 -26.021 1.00 87.12 92 GLU A CA 1
ATOM 725 C C . GLU A 1 92 ? 18.890 16.340 -27.057 1.00 87.12 92 GLU A C 1
ATOM 727 O O . GLU A 1 92 ? 18.353 15.305 -27.463 1.00 87.12 92 GLU A O 1
ATOM 732 N N . LYS A 1 93 ? 18.498 17.541 -27.485 1.00 83.19 93 LYS A N 1
ATOM 733 C CA . LYS A 1 93 ? 17.441 17.705 -28.478 1.00 83.19 93 LYS A CA 1
ATOM 734 C C . LYS A 1 93 ? 17.939 17.218 -29.838 1.00 83.19 93 LYS A C 1
ATOM 736 O O . LYS A 1 93 ? 18.934 17.731 -30.337 1.00 83.19 93 LYS A O 1
ATOM 741 N N . ASN A 1 94 ? 17.175 16.325 -30.470 1.00 83.25 94 ASN A N 1
ATOM 742 C CA . ASN A 1 94 ? 17.502 15.707 -31.762 1.00 83.25 94 ASN A CA 1
ATOM 743 C C . ASN A 1 94 ? 18.803 14.888 -31.747 1.00 83.25 94 ASN A C 1
ATOM 745 O O . ASN A 1 94 ? 19.468 14.781 -32.777 1.00 83.25 94 ASN A O 1
ATOM 749 N N . ASP A 1 95 ? 19.154 14.317 -30.597 1.00 84.62 95 ASP A N 1
ATOM 750 C CA . ASP A 1 95 ? 20.222 13.329 -30.534 1.00 84.62 95 ASP A CA 1
ATOM 751 C C . ASP A 1 95 ? 19.895 12.143 -31.453 1.00 84.62 95 ASP A C 1
ATOM 753 O O . ASP A 1 95 ? 18.774 11.624 -31.461 1.00 84.62 95 ASP A O 1
ATOM 757 N N . ILE A 1 96 ? 20.874 11.744 -32.259 1.00 84.25 96 ILE A N 1
ATOM 758 C CA . ILE A 1 96 ? 20.752 10.614 -33.184 1.00 84.25 96 ILE A CA 1
ATOM 759 C C . ILE A 1 96 ? 21.059 9.279 -32.495 1.00 84.25 96 ILE A C 1
ATOM 761 O O . ILE A 1 96 ? 20.774 8.222 -33.061 1.00 84.25 96 ILE A O 1
ATOM 765 N N . TYR A 1 97 ? 21.621 9.316 -31.283 1.00 82.75 97 TYR A N 1
ATOM 766 C CA . TYR A 1 97 ? 21.966 8.142 -30.494 1.00 82.75 97 TYR A CA 1
ATOM 767 C C . TYR A 1 97 ? 21.230 8.106 -29.152 1.00 82.75 97 TYR A C 1
ATOM 769 O O . TYR A 1 97 ? 20.635 9.074 -28.683 1.00 82.75 97 TYR A O 1
ATOM 777 N N . ALA A 1 98 ? 21.251 6.926 -28.532 1.00 82.94 98 ALA A N 1
ATOM 778 C CA . ALA A 1 98 ? 20.796 6.767 -27.162 1.00 82.94 98 ALA A CA 1
ATOM 779 C C . ALA A 1 98 ? 21.813 7.402 -26.207 1.00 82.94 98 ALA A C 1
ATOM 781 O O . ALA A 1 98 ? 23.009 7.127 -26.313 1.00 82.94 98 ALA A O 1
ATOM 782 N N . HIS A 1 99 ? 21.339 8.160 -25.220 1.00 87.19 99 HIS A N 1
ATOM 783 C CA . HIS A 1 99 ? 22.197 8.608 -24.130 1.00 87.19 99 HIS A CA 1
ATOM 784 C C . HIS A 1 99 ? 22.480 7.428 -23.192 1.00 87.19 99 HIS A C 1
ATOM 786 O O . HIS A 1 99 ? 21.567 6.897 -22.550 1.00 87.19 99 HIS A O 1
ATOM 792 N N . LEU A 1 100 ? 23.748 7.017 -23.139 1.00 90.81 100 LEU A N 1
ATOM 793 C CA . LEU A 1 100 ? 24.228 5.927 -22.297 1.00 90.81 100 LEU A CA 1
ATOM 794 C C . LEU A 1 100 ? 25.010 6.454 -21.097 1.00 90.81 100 LEU A C 1
ATOM 796 O O . LEU A 1 100 ? 25.712 7.457 -21.204 1.00 90.81 100 LEU A O 1
ATOM 800 N N . ASP A 1 101 ? 24.919 5.756 -19.968 1.00 89.88 101 ASP A N 1
ATOM 801 C CA . ASP A 1 101 ? 25.843 5.972 -18.855 1.00 89.88 101 ASP A CA 1
ATOM 802 C C . ASP A 1 101 ? 27.130 5.139 -18.994 1.00 89.88 101 ASP A C 1
ATOM 804 O O . ASP A 1 101 ? 27.275 4.333 -19.915 1.00 89.88 101 ASP A O 1
ATOM 808 N N . GLU A 1 102 ? 28.064 5.299 -18.051 1.00 90.25 102 GLU A N 1
ATOM 809 C CA . GLU A 1 102 ? 29.346 4.571 -18.025 1.00 90.25 102 GLU A CA 1
ATOM 810 C C . GLU A 1 102 ? 29.187 3.038 -17.990 1.00 90.25 102 GLU A C 1
ATOM 812 O O . GLU A 1 102 ? 30.114 2.307 -18.325 1.00 90.25 102 GLU A O 1
ATOM 817 N N . GLN A 1 103 ? 28.008 2.536 -17.607 1.00 88.88 103 GLN A N 1
ATOM 818 C CA . GLN A 1 103 ? 27.681 1.109 -17.551 1.00 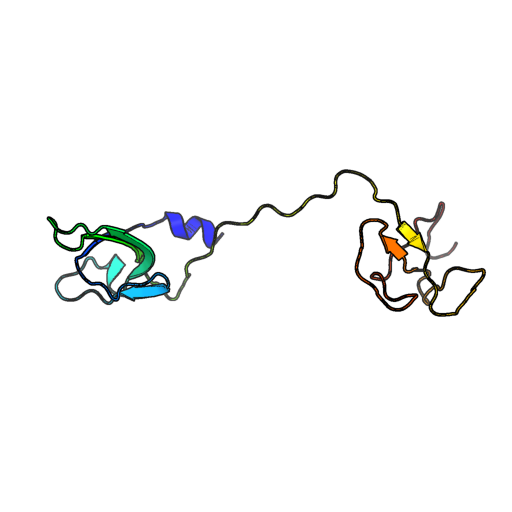88.88 103 GLN A CA 1
ATOM 819 C C . GLN A 1 103 ? 26.894 0.643 -18.789 1.00 88.88 103 GLN A C 1
ATOM 821 O O . GLN A 1 103 ? 26.404 -0.489 -18.822 1.00 88.88 103 GLN A O 1
ATOM 826 N N . GLY A 1 104 ? 26.720 1.505 -19.797 1.00 88.44 104 GLY A N 1
ATOM 827 C CA . GLY A 1 104 ? 25.965 1.208 -21.014 1.00 88.44 104 GLY A CA 1
ATOM 828 C C . GLY A 1 104 ? 24.453 1.077 -20.796 1.00 88.44 104 GLY A C 1
ATOM 829 O O . GLY A 1 104 ? 23.763 0.461 -21.615 1.00 88.44 104 GLY A O 1
ATOM 830 N N . ARG A 1 105 ? 23.921 1.608 -19.690 1.00 93.12 105 ARG A N 1
ATOM 831 C CA . ARG A 1 105 ? 22.477 1.694 -19.431 1.00 93.12 105 ARG A CA 1
ATOM 832 C C . ARG A 1 105 ? 21.894 2.876 -20.188 1.00 93.12 105 ARG A C 1
ATOM 834 O O . ARG A 1 105 ? 22.588 3.849 -20.440 1.00 93.12 105 ARG A O 1
ATOM 841 N N . TYR A 1 106 ? 20.608 2.808 -20.499 1.00 92.88 106 TYR A N 1
ATOM 842 C CA . TYR A 1 106 ? 19.882 3.845 -21.236 1.00 92.88 106 TYR A CA 1
ATOM 843 C C . TYR A 1 106 ? 18.581 4.204 -20.522 1.00 92.88 106 TYR A C 1
ATOM 845 O O . TYR A 1 106 ? 18.139 3.489 -19.620 1.00 92.88 106 TYR A O 1
ATOM 853 N N . ARG A 1 107 ? 17.961 5.319 -20.908 1.00 92.75 107 ARG A N 1
ATOM 854 C CA . ARG A 1 107 ? 16.641 5.724 -20.412 1.00 92.75 107 ARG A CA 1
ATOM 855 C C . ARG A 1 107 ? 15.601 5.611 -21.510 1.00 92.75 107 ARG A C 1
ATOM 857 O O . ARG A 1 107 ? 15.906 5.716 -22.698 1.00 92.75 107 ARG A O 1
ATOM 864 N N . VAL A 1 108 ? 14.367 5.387 -21.085 1.00 92.94 108 VAL A N 1
ATOM 865 C CA . VAL A 1 108 ? 13.218 5.276 -21.975 1.00 92.94 108 VAL A CA 1
ATOM 866 C C . VAL A 1 108 ? 12.054 6.077 -21.426 1.00 92.94 108 VAL A C 1
ATOM 868 O O . VAL A 1 108 ? 12.007 6.359 -20.235 1.00 92.94 108 VAL A O 1
ATOM 871 N N . LYS A 1 109 ? 11.082 6.355 -22.282 1.00 92.44 109 LYS A N 1
ATOM 872 C CA . LYS A 1 109 ? 9.739 6.755 -21.899 1.00 92.44 109 LYS A CA 1
ATOM 873 C C . LYS A 1 109 ? 8.768 5.631 -22.243 1.00 92.44 109 LYS A C 1
ATOM 875 O O . LYS A 1 109 ? 8.623 5.313 -23.429 1.00 92.44 109 LYS A O 1
ATOM 880 N N . PRO A 1 110 ? 8.137 4.994 -21.244 1.00 93.56 110 PRO A N 1
ATOM 881 C CA . PRO A 1 110 ? 7.080 4.023 -21.493 1.00 93.56 110 PRO A CA 1
ATOM 882 C C . PRO A 1 110 ? 5.912 4.668 -22.244 1.00 93.56 110 PRO A C 1
ATOM 884 O O . PRO A 1 110 ? 5.510 5.780 -21.920 1.00 93.56 110 PRO A O 1
ATOM 887 N N . ASP A 1 111 ? 5.325 3.971 -23.218 1.00 92.31 111 ASP A N 1
ATOM 888 C CA . ASP A 1 111 ? 4.241 4.554 -24.030 1.00 92.31 111 ASP A CA 1
ATOM 889 C C . ASP A 1 111 ? 2.949 4.812 -23.233 1.00 92.31 111 ASP A C 1
ATOM 891 O O . ASP A 1 111 ? 2.137 5.653 -23.619 1.00 92.31 111 ASP A O 1
ATOM 895 N N . PHE A 1 112 ? 2.746 4.092 -22.125 1.00 91.25 112 PHE A N 1
ATOM 896 C CA . PHE A 1 112 ? 1.602 4.306 -21.237 1.00 91.25 112 PHE A CA 1
ATOM 897 C C . PHE A 1 112 ? 1.782 5.518 -20.316 1.00 91.25 112 PHE A C 1
ATOM 899 O O . PHE A 1 112 ? 0.807 5.948 -19.695 1.00 91.25 112 PHE A O 1
ATOM 906 N N . ASP A 1 113 ? 3.006 6.037 -20.190 1.00 91.19 113 ASP A N 1
ATOM 907 C CA . ASP A 1 113 ? 3.281 7.184 -19.343 1.00 91.19 113 ASP A CA 1
ATOM 908 C C . ASP A 1 113 ? 2.751 8.460 -20.004 1.00 91.19 113 ASP A C 1
ATOM 910 O O . ASP A 1 113 ? 3.160 8.865 -21.098 1.00 91.19 113 ASP A O 1
ATOM 914 N N . ARG A 1 114 ? 1.794 9.082 -19.318 1.00 90.50 114 ARG A N 1
ATOM 915 C CA . ARG A 1 114 ? 1.115 10.300 -19.762 1.00 90.50 114 ARG A CA 1
ATOM 916 C C . ARG A 1 114 ? 1.681 11.547 -19.099 1.00 90.50 114 ARG A C 1
ATOM 918 O O . ARG A 1 114 ? 1.242 12.644 -19.446 1.00 90.50 114 ARG A O 1
ATOM 925 N N . GLU A 1 115 ? 2.613 11.403 -18.161 1.00 88.56 115 GLU A N 1
ATOM 926 C CA . GLU A 1 115 ? 3.248 12.545 -17.527 1.00 88.56 115 GLU A CA 1
ATOM 927 C C . GLU A 1 115 ? 4.197 13.250 -18.511 1.00 88.56 115 GLU A C 1
ATOM 929 O O . GLU A 1 115 ? 4.895 12.657 -19.348 1.00 88.56 115 GLU A O 1
ATOM 934 N N . GLY A 1 116 ? 4.157 14.582 -18.468 1.00 82.38 116 GLY A N 1
ATOM 935 C CA . GLY A 1 116 ? 5.022 15.446 -19.260 1.00 82.38 116 GLY A CA 1
ATOM 936 C C . GLY A 1 116 ? 6.349 15.644 -18.544 1.00 82.38 116 GLY A C 1
ATOM 937 O O . GLY A 1 116 ? 6.529 16.651 -17.871 1.00 82.38 116 GLY A O 1
ATOM 938 N N . THR A 1 117 ? 7.257 14.681 -18.662 1.00 85.94 117 THR A N 1
ATOM 939 C CA . THR A 1 117 ? 8.618 14.787 -18.124 1.00 85.94 117 THR A CA 1
ATOM 940 C C . THR A 1 117 ? 9.556 15.493 -19.098 1.00 85.94 117 THR A C 1
ATOM 942 O O . THR A 1 117 ? 9.346 15.480 -20.314 1.00 85.94 117 THR A O 1
ATOM 945 N N . GLU A 1 118 ? 10.629 16.083 -18.568 1.00 87.25 118 GLU A N 1
ATOM 946 C CA . GLU A 1 118 ? 11.727 16.577 -19.399 1.00 87.25 118 GLU A CA 1
ATOM 947 C C . GLU A 1 118 ? 12.386 15.423 -20.186 1.00 87.25 118 GLU A C 1
ATOM 949 O O . GLU A 1 118 ? 12.476 14.301 -19.668 1.00 87.25 118 GLU A O 1
ATOM 954 N N . PRO A 1 119 ? 12.876 15.670 -21.418 1.00 86.06 119 PRO A N 1
ATOM 955 C CA . PRO A 1 119 ? 13.549 14.649 -22.219 1.00 86.06 119 PRO A CA 1
ATOM 956 C C . PRO A 1 119 ? 14.729 14.000 -21.487 1.00 86.06 119 PRO A C 1
ATOM 958 O O . PRO A 1 119 ? 15.598 14.681 -20.936 1.00 86.06 119 PRO A O 1
ATOM 961 N N . GLY A 1 120 ? 14.767 12.667 -21.474 1.00 86.19 120 GLY A N 1
ATOM 962 C CA . GLY A 1 120 ? 15.815 11.904 -20.798 1.00 86.19 120 GLY A CA 1
ATOM 963 C C . GLY A 1 120 ? 15.569 11.731 -19.300 1.00 86.19 120 GLY A C 1
ATOM 964 O O . GLY A 1 120 ? 16.467 11.266 -18.592 1.00 86.19 120 GLY A O 1
ATOM 965 N N . TYR A 1 121 ? 14.381 12.087 -18.804 1.00 88.19 121 TYR A N 1
ATOM 966 C CA . TYR A 1 121 ? 13.946 11.893 -17.419 1.00 88.19 121 TYR A CA 1
ATOM 967 C C . TYR A 1 121 ? 12.602 11.159 -17.306 1.00 88.19 121 TYR A C 1
ATOM 969 O O . TYR A 1 121 ? 12.065 11.082 -16.205 1.00 88.19 121 TYR A O 1
ATOM 977 N N . GLY A 1 122 ? 12.084 10.572 -18.394 1.00 87.38 122 GLY A N 1
ATOM 978 C CA . GLY A 1 122 ? 10.843 9.789 -18.360 1.00 87.38 122 GLY A CA 1
ATOM 979 C C . GLY A 1 122 ? 10.930 8.489 -17.553 1.00 87.38 122 GLY A C 1
ATOM 980 O O . GLY A 1 122 ? 9.915 7.980 -17.090 1.00 87.38 122 GLY A O 1
ATOM 981 N N . TYR A 1 123 ? 12.133 7.937 -17.343 1.00 91.38 123 TYR A N 1
ATOM 982 C CA . TYR A 1 123 ? 12.303 6.722 -16.542 1.00 91.38 123 TYR A CA 1
ATOM 983 C C . TYR A 1 123 ? 13.710 6.554 -15.956 1.00 91.38 123 TYR A C 1
ATOM 985 O O . TYR A 1 123 ? 14.644 7.318 -16.226 1.00 91.38 123 TYR A O 1
ATOM 993 N N . LEU A 1 124 ? 13.856 5.512 -15.137 1.00 92.06 124 LEU A N 1
ATOM 994 C CA . LEU A 1 124 ? 15.122 5.087 -14.549 1.00 92.06 124 LEU A CA 1
ATOM 995 C C . LEU A 1 124 ? 16.070 4.487 -15.600 1.00 92.06 124 LEU A C 1
ATOM 997 O O . LEU A 1 124 ? 15.668 4.105 -16.698 1.00 92.06 124 LEU A O 1
ATOM 1001 N N . TRP A 1 125 ? 17.348 4.378 -15.233 1.00 93.25 125 TRP A N 1
ATOM 1002 C CA . TRP A 1 125 ? 18.363 3.714 -16.049 1.00 93.25 125 TRP A CA 1
ATOM 1003 C C . TRP A 1 125 ? 18.063 2.219 -16.196 1.00 93.25 125 TRP A C 1
ATOM 1005 O O . TRP A 1 125 ? 18.054 1.475 -15.213 1.00 93.25 125 TRP A O 1
ATOM 1015 N N . LEU A 1 126 ? 17.868 1.781 -17.435 1.00 93.81 126 LEU A N 1
ATOM 1016 C CA . LEU A 1 126 ? 17.615 0.399 -17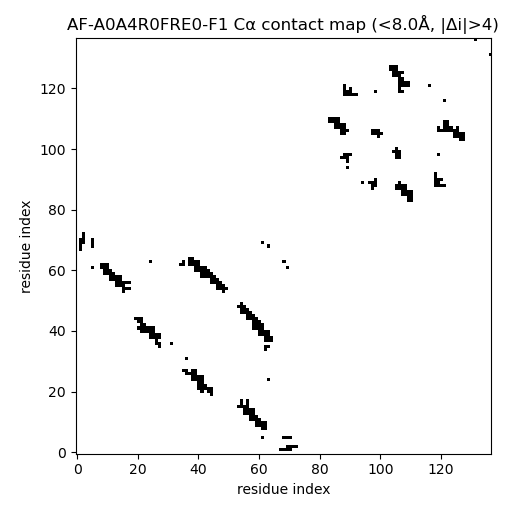.809 1.00 93.81 126 LEU A CA 1
ATOM 1017 C C . LEU A 1 126 ? 18.866 -0.245 -18.391 1.00 93.81 126 LEU A C 1
ATOM 1019 O O . LEU A 1 126 ? 19.614 0.358 -19.161 1.00 93.81 126 LEU A O 1
ATOM 1023 N N . ARG A 1 127 ? 19.080 -1.511 -18.036 1.00 93.25 127 ARG A N 1
ATOM 1024 C CA . ARG A 1 127 ? 20.145 -2.322 -18.626 1.00 93.25 127 ARG A CA 1
ATOM 1025 C C . ARG A 1 127 ? 19.731 -2.781 -20.017 1.00 93.25 127 ARG A C 1
ATOM 1027 O O . ARG A 1 127 ? 18.603 -3.221 -20.227 1.00 93.25 127 ARG A O 1
ATOM 1034 N N . MET A 1 128 ? 20.665 -2.704 -20.956 1.00 89.88 128 MET A N 1
ATOM 1035 C CA . MET A 1 128 ? 20.490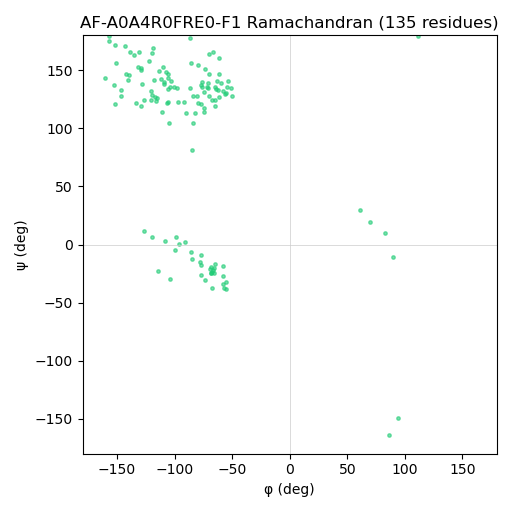 -3.263 -22.288 1.00 89.88 128 MET A CA 1
ATOM 1036 C C . MET A 1 128 ? 20.848 -4.745 -22.273 1.00 89.88 128 MET A C 1
ATOM 1038 O O . MET A 1 128 ? 21.941 -5.113 -21.848 1.00 89.88 128 MET A O 1
ATOM 1042 N N . ALA A 1 129 ? 19.943 -5.591 -22.764 1.00 88.50 129 ALA A N 1
ATOM 1043 C CA . ALA A 1 129 ? 20.284 -6.973 -23.059 1.00 88.50 129 ALA A CA 1
ATOM 1044 C C . ALA A 1 129 ? 21.276 -6.995 -24.231 1.00 88.50 129 ALA A C 1
ATOM 1046 O O . ALA A 1 129 ? 21.010 -6.422 -25.289 1.00 88.50 129 ALA A O 1
ATOM 1047 N N . LYS A 1 130 ? 22.431 -7.628 -24.029 1.00 87.12 130 LYS A N 1
ATOM 1048 C CA . LYS A 1 130 ? 23.452 -7.825 -25.061 1.00 87.12 130 LYS A CA 1
ATOM 1049 C C . LYS A 1 130 ? 23.457 -9.294 -25.496 1.00 87.12 130 LYS A C 1
ATOM 1051 O O . LYS A 1 130 ? 23.186 -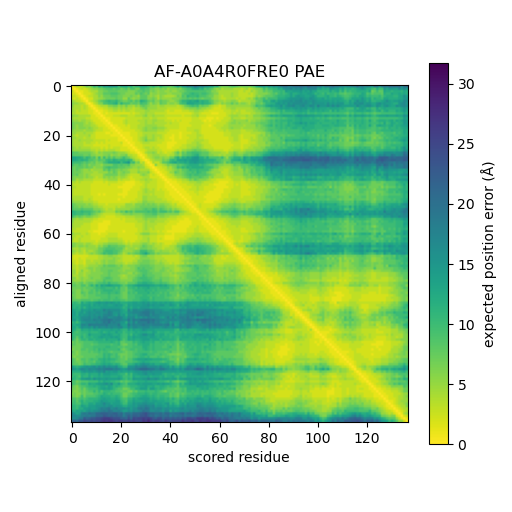10.157 -24.663 1.00 87.12 130 LYS A O 1
ATOM 1056 N N . PRO A 1 131 ? 23.777 -9.597 -26.767 1.00 89.12 131 PRO A N 1
ATOM 1057 C CA . PRO A 1 131 ? 23.924 -10.979 -27.227 1.00 89.12 131 PRO A CA 1
ATOM 1058 C C . PRO A 1 131 ? 25.120 -11.699 -26.578 1.00 89.12 131 PRO A C 1
ATOM 1060 O O . PRO A 1 131 ? 25.105 -12.920 -26.473 1.00 89.12 131 PRO A O 1
ATOM 1063 N N . TYR A 1 132 ? 26.132 -10.953 -26.124 1.00 85.25 132 TYR A N 1
ATOM 1064 C CA . TYR A 1 132 ? 27.288 -11.452 -25.380 1.00 85.25 132 TYR A CA 1
ATOM 1065 C C . TYR A 1 132 ? 27.655 -10.452 -24.275 1.00 85.25 132 TYR A C 1
ATOM 1067 O O . TYR A 1 132 ? 27.539 -9.242 -24.488 1.00 85.25 132 TYR A O 1
ATOM 1075 N N . ALA A 1 133 ? 28.043 -10.952 -23.101 1.00 85.31 133 ALA A N 1
ATOM 1076 C CA . ALA A 1 133 ? 28.523 -10.142 -21.984 1.00 85.31 133 ALA A CA 1
ATOM 1077 C C . ALA A 1 133 ? 29.500 -10.956 -21.120 1.00 85.31 133 ALA A C 1
ATOM 1079 O O . ALA A 1 133 ? 29.119 -11.993 -20.573 1.00 85.31 133 ALA A O 1
ATOM 1080 N N . GLY A 1 134 ? 30.733 -10.478 -20.970 1.00 83.94 134 GLY A N 1
ATOM 1081 C CA . GLY A 1 134 ? 31.749 -11.030 -20.079 1.00 83.94 134 GLY A CA 1
ATOM 1082 C C . GLY A 1 134 ? 32.738 -9.958 -19.615 1.00 83.94 134 GLY A C 1
ATOM 1083 O O . GLY A 1 134 ? 32.728 -8.829 -20.090 1.00 83.94 134 GLY A O 1
ATOM 1084 N N . ASP A 1 135 ? 33.601 -10.312 -18.663 1.00 77.44 135 ASP A N 1
ATOM 1085 C CA . ASP A 1 135 ? 34.607 -9.387 -18.107 1.00 77.44 135 ASP A CA 1
ATOM 1086 C C . ASP A 1 135 ? 35.702 -9.027 -19.132 1.00 77.44 135 ASP A C 1
ATOM 1088 O O . ASP A 1 135 ? 36.420 -8.042 -18.998 1.00 77.44 135 ASP A O 1
ATOM 1092 N N . THR A 1 136 ? 35.836 -9.848 -20.176 1.00 68.56 136 THR A N 1
ATOM 1093 C CA . THR A 1 136 ? 36.912 -9.753 -21.170 1.00 68.56 136 THR A CA 1
ATOM 1094 C C . THR A 1 136 ? 36.421 -9.382 -22.572 1.00 68.56 136 THR A C 1
ATOM 1096 O O . THR A 1 136 ? 37.225 -8.869 -23.347 1.00 68.56 136 THR A O 1
ATOM 1099 N N . TYR A 1 137 ? 35.141 -9.630 -22.897 1.00 54.03 137 TYR A N 1
ATOM 1100 C CA . TYR A 1 137 ? 34.510 -9.319 -24.191 1.00 54.03 137 TYR A CA 1
ATOM 1101 C C . TYR A 1 137 ? 33.003 -9.062 -24.036 1.00 54.03 137 TYR A C 1
ATOM 1103 O O . TYR A 1 137 ? 32.384 -9.669 -23.131 1.00 54.03 137 TYR A O 1
#

Solvent-accessible surface area (backbone atoms only — not comparable to full-atom values): 8827 Å² total; per-residue (Å²): 114,65,49,65,54,56,72,73,46,77,46,79,46,79,47,66,67,83,85,70,51,57,76,41,74,44,76,78,80,81,94,66,64,77,78,40,71,76,11,33,36,27,71,42,63,46,81,46,71,50,99,91,47,72,58,42,28,45,37,32,26,29,60,38,49,97,90,58,67,92,49,78,81,84,73,81,78,91,78,78,90,76,86,78,69,59,44,80,25,30,73,55,87,86,56,93,59,77,47,59,51,100,84,60,23,34,26,33,34,47,71,85,61,80,74,92,57,62,67,49,58,58,42,67,83,38,80,66,91,63,100,70,85,55,100,88,89

Organism: NCBI:txid2529381

Sequence (137 aa):
HERELNKSACIHLFSNASHLAPGQLLEPQGDVITALKEGVVLTLVTFRGARDSRLHVSVWGMPYTERYCFRPVDIPRPEIHGTLPARIESREKNDIYAHLDEQGRYRVKPDFDREGTEPGYGYLWLRMAKPYAGDTY

Secondary structure (DSSP, 8-state):
-HHHHTTT--EEEEE--TT--TTPEE---SS--GGGTT-EEEEEEEEEEETTEEEEEEEEEEE--TT----PPPPPPP---SPPPEEEE-SSTT-SS--B-TTS-BEEEETT--S-PPTT-SSPPBPPP-S---S--